Protein AF-A0A812W516-F1 (afdb_monomer_lite)

pLDDT: mean 78.21, std 16.39, range [32.22, 96.62]

Secondary structure (DSSP, 8-state):
---------EEPP-EEEE--SS-B-S-EEEEEEPPTT-EE-SB-GGG-B--HHHHH-TTPPPPTTEEPPPTTEEEEEEEEETTEEEEEEEE-TT--B-TT-EEEEB-EEEE--SS--SS-EEEEEETTEEPPPEEPP-

Sequence (138 aa):
MPVRAARLPCKADHFKIKADGQDAFLDGYMTVRAPYGFTFEEECLQFVEVSESATFGPKVRFPEEFAVWPSDVAISTCRGVDRMASLWLQFATGARLIANQLYIFRIGIKSNPMVTPEVNRWVVQLGSEASEPIEGMT

Radius of gyration: 15.2 Å; chains: 1; bounding box: 34×31×52 Å

Structure (mmCIF, N/CA/C/O backbone):
data_AF-A0A812W516-F1
#
_entry.id   AF-A0A812W516-F1
#
loop_
_atom_site.group_PDB
_atom_site.id
_atom_site.type_symbol
_atom_site.label_atom_id
_atom_site.label_alt_id
_atom_site.label_comp_id
_atom_site.label_asym_id
_atom_site.label_entity_id
_atom_site.label_seq_id
_atom_site.pdbx_PDB_ins_code
_atom_site.Cartn_x
_atom_site.Cartn_y
_atom_site.Cartn_z
_atom_site.occupancy
_atom_site.B_iso_or_equiv
_atom_site.auth_seq_id
_atom_site.auth_comp_id
_atom_site.auth_asym_id
_atom_site.auth_atom_id
_atom_site.pdbx_PDB_model_num
ATOM 1 N N . MET A 1 1 ? -3.595 11.645 -34.697 1.00 35.81 1 MET A N 1
ATOM 2 C CA . MET A 1 1 ? -3.231 11.684 -33.264 1.00 35.81 1 MET A CA 1
ATOM 3 C C . MET A 1 1 ? -3.316 10.257 -32.740 1.00 35.81 1 MET A C 1
ATOM 5 O O . MET A 1 1 ? -4.425 9.738 -32.715 1.00 35.81 1 MET A O 1
ATOM 9 N N . PRO A 1 2 ? -2.208 9.556 -32.447 1.00 36.12 2 PRO A N 1
ATOM 10 C CA . PRO A 1 2 ? -2.306 8.198 -31.934 1.00 36.12 2 PRO A CA 1
ATOM 11 C C . PRO A 1 2 ? -2.665 8.246 -30.446 1.00 36.12 2 PRO A C 1
ATOM 13 O O . PRO A 1 2 ? -1.983 8.887 -29.646 1.00 36.12 2 PRO A O 1
ATOM 16 N N . VAL A 1 3 ? -3.763 7.580 -30.099 1.00 37.47 3 VAL A N 1
ATOM 17 C CA . VAL A 1 3 ? -4.176 7.300 -28.723 1.00 37.47 3 VAL A CA 1
ATOM 18 C C . VAL A 1 3 ? -3.053 6.492 -28.075 1.00 37.47 3 VAL A C 1
ATOM 20 O O . VAL A 1 3 ? -2.744 5.388 -28.523 1.00 37.47 3 VAL A O 1
ATOM 23 N N . ARG A 1 4 ? -2.389 7.057 -27.059 1.00 32.22 4 ARG A N 1
ATOM 24 C CA . ARG A 1 4 ? -1.438 6.306 -26.233 1.00 32.22 4 ARG A CA 1
ATOM 25 C C . ARG A 1 4 ? -2.221 5.177 -25.573 1.00 32.22 4 ARG A C 1
ATOM 27 O O . ARG A 1 4 ? -3.065 5.438 -24.723 1.00 32.22 4 ARG A O 1
ATOM 34 N N . ALA A 1 5 ? -1.950 3.939 -25.979 1.00 32.84 5 ALA A N 1
ATOM 35 C CA . ALA A 1 5 ? -2.379 2.774 -25.228 1.00 32.84 5 ALA A CA 1
ATOM 36 C C . ALA A 1 5 ? -1.839 2.936 -23.802 1.00 32.84 5 ALA A C 1
ATOM 38 O O . ALA A 1 5 ? -0.622 2.979 -23.602 1.00 32.84 5 ALA A O 1
ATOM 39 N N . ALA A 1 6 ? -2.739 3.101 -22.832 1.00 36.00 6 ALA A N 1
ATOM 40 C CA . ALA A 1 6 ? -2.392 2.986 -21.430 1.00 36.00 6 ALA A CA 1
ATOM 41 C C . ALA A 1 6 ? -1.765 1.600 -21.267 1.00 36.00 6 ALA A C 1
ATOM 43 O O . ALA A 1 6 ? -2.438 0.585 -21.454 1.00 36.00 6 ALA A O 1
ATOM 44 N N . ARG A 1 7 ? -0.451 1.546 -21.024 1.00 38.75 7 ARG A N 1
ATOM 45 C CA . ARG A 1 7 ? 0.185 0.303 -20.599 1.00 38.75 7 ARG A CA 1
ATOM 46 C C . ARG A 1 7 ? -0.528 -0.072 -19.310 1.00 38.75 7 ARG A C 1
ATOM 48 O O . ARG A 1 7 ? -0.412 0.653 -18.327 1.00 38.75 7 ARG A O 1
ATOM 55 N N . LEU A 1 8 ? -1.324 -1.138 -19.351 1.00 40.03 8 LEU A N 1
ATOM 56 C CA . LEU A 1 8 ? -1.833 -1.752 -18.134 1.00 40.03 8 LEU A CA 1
ATOM 57 C C . LEU A 1 8 ? -0.604 -2.010 -17.252 1.00 40.03 8 LEU A C 1
ATOM 59 O O . LEU A 1 8 ? 0.357 -2.601 -17.758 1.00 40.03 8 LEU A O 1
ATOM 63 N N . PRO A 1 9 ? -0.579 -1.523 -16.000 1.00 46.69 9 PRO A N 1
ATOM 64 C CA . PRO A 1 9 ? 0.533 -1.806 -15.108 1.00 46.69 9 PRO A CA 1
ATOM 65 C C . PRO A 1 9 ? 0.706 -3.321 -15.038 1.00 46.69 9 PRO A C 1
ATOM 67 O O . PRO A 1 9 ? -0.280 -4.070 -15.032 1.00 46.69 9 PRO A O 1
ATOM 70 N N . CYS A 1 10 ? 1.958 -3.774 -15.017 1.00 45.56 10 CYS A N 1
ATOM 71 C CA . CYS A 1 10 ? 2.243 -5.164 -14.700 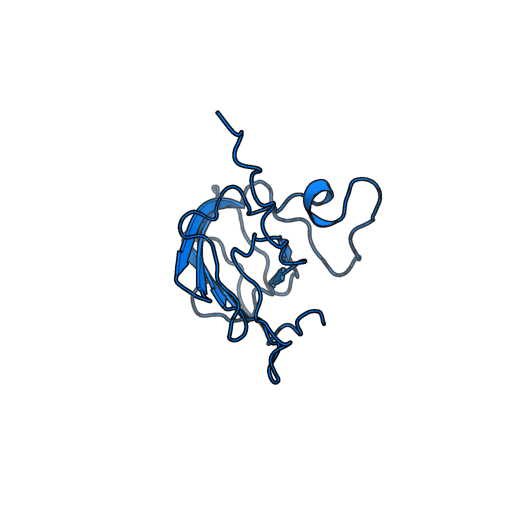1.00 45.56 10 CYS A 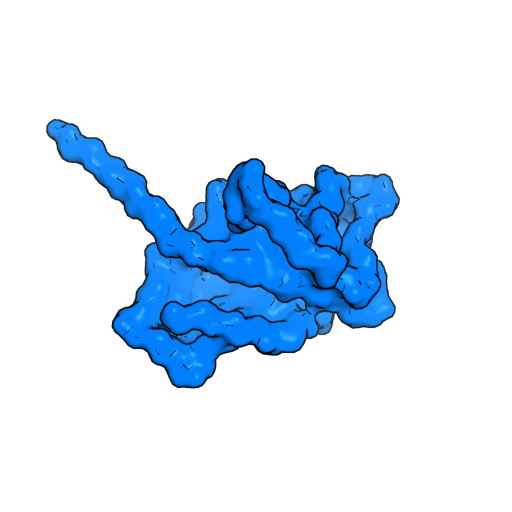CA 1
ATOM 72 C C . CYS A 1 10 ? 1.627 -5.397 -13.317 1.00 45.56 10 CYS A C 1
ATOM 74 O O . CYS A 1 10 ? 1.982 -4.714 -12.356 1.00 45.56 10 CYS A O 1
ATOM 76 N N . LYS A 1 11 ? 0.591 -6.233 -13.226 1.00 48.19 11 LYS A N 1
ATOM 77 C CA . LYS A 1 11 ? -0.117 -6.419 -11.959 1.00 48.19 11 LYS A CA 1
ATOM 78 C C . LYS A 1 11 ? 0.852 -7.110 -11.010 1.00 48.19 11 LYS A C 1
ATOM 80 O O . LYS A 1 11 ? 1.293 -8.211 -11.320 1.00 48.19 11 LYS A O 1
ATOM 85 N N . ALA A 1 12 ? 1.196 -6.479 -9.889 1.00 50.91 12 ALA A N 1
ATOM 86 C CA . ALA A 1 12 ? 1.697 -7.282 -8.793 1.00 50.91 12 ALA A CA 1
ATOM 87 C C . ALA A 1 12 ? 0.529 -8.114 -8.282 1.00 50.91 12 ALA A C 1
ATOM 89 O O . ALA A 1 12 ? -0.583 -7.609 -8.079 1.00 50.91 12 ALA A O 1
ATOM 90 N N . ASP A 1 13 ? 0.796 -9.390 -8.087 1.00 58.19 13 ASP A N 1
ATOM 91 C CA . ASP A 1 13 ? -0.155 -10.283 -7.476 1.00 58.19 13 ASP A CA 1
ATOM 92 C C . ASP A 1 13 ? -0.042 -10.210 -5.954 1.00 58.19 13 ASP A C 1
ATOM 94 O O . ASP A 1 13 ? 1.046 -10.215 -5.392 1.00 58.19 13 ASP A O 1
ATOM 98 N N . HIS A 1 14 ? -1.213 -10.090 -5.328 1.00 60.75 14 HIS A N 1
ATOM 99 C CA . HIS A 1 14 ? -1.547 -10.457 -3.954 1.00 60.75 14 HIS A CA 1
ATOM 100 C C . HIS A 1 14 ? -0.406 -10.407 -2.922 1.00 60.75 14 HIS A C 1
ATOM 102 O O . HIS A 1 14 ? 0.294 -11.394 -2.695 1.00 60.75 14 HIS A O 1
ATOM 108 N N . PHE A 1 15 ? -0.287 -9.292 -2.208 1.00 62.66 15 PHE A N 1
ATOM 109 C CA . PHE A 1 15 ? 0.610 -9.167 -1.061 1.00 62.66 15 PHE A CA 1
ATOM 110 C C . PHE A 1 15 ? -0.054 -9.638 0.217 1.00 62.66 15 PHE A C 1
ATOM 112 O O . PHE A 1 15 ? -1.191 -9.267 0.481 1.00 62.66 15 PHE A O 1
ATOM 119 N N . LYS A 1 16 ? 0.684 -10.402 1.026 1.00 63.00 16 LYS A N 1
ATOM 120 C CA . LYS A 1 16 ? 0.250 -10.864 2.346 1.00 63.00 16 LYS A CA 1
ATOM 121 C C . LYS A 1 16 ? 0.843 -9.963 3.419 1.00 63.00 16 LYS A C 1
ATOM 123 O O . LYS A 1 16 ? 2.056 -9.784 3.460 1.00 63.00 16 LYS A O 1
ATOM 128 N N . ILE A 1 17 ? 0.015 -9.441 4.310 1.00 68.50 17 ILE A N 1
ATOM 129 C CA . ILE A 1 17 ? 0.483 -8.715 5.494 1.00 68.50 17 ILE A CA 1
ATOM 130 C C . ILE A 1 17 ? 0.095 -9.512 6.720 1.00 68.50 17 ILE A C 1
ATOM 132 O O . ILE A 1 17 ? -1.079 -9.834 6.867 1.00 68.50 17 ILE A O 1
ATOM 136 N N . LYS A 1 18 ? 1.057 -9.772 7.604 1.00 63.31 18 LYS A N 1
ATOM 137 C CA . LYS A 1 18 ? 0.797 -10.218 8.970 1.00 63.31 18 LYS A CA 1
ATOM 138 C C . LYS A 1 18 ? 1.155 -9.062 9.903 1.00 63.31 18 LYS A C 1
ATOM 140 O O . LYS A 1 18 ? 2.322 -8.690 9.953 1.00 63.31 18 LYS A O 1
ATOM 145 N N . ALA A 1 19 ? 0.175 -8.485 10.594 1.00 61.53 19 ALA A N 1
ATOM 146 C CA . ALA A 1 19 ? 0.463 -7.658 11.770 1.00 61.53 19 ALA A CA 1
ATOM 147 C C . ALA A 1 19 ? 0.945 -8.615 12.871 1.00 61.53 19 ALA A C 1
ATOM 149 O O . ALA A 1 19 ? 0.266 -9.607 13.116 1.00 61.53 19 ALA A O 1
ATOM 150 N N . ASP A 1 20 ? 2.114 -8.428 13.473 1.00 57.94 20 ASP A N 1
ATOM 151 C CA . ASP A 1 20 ? 2.724 -9.425 14.361 1.00 57.94 20 ASP A CA 1
ATOM 152 C C . ASP A 1 20 ? 3.005 -8.824 15.735 1.00 57.94 20 ASP A C 1
ATOM 154 O O . ASP A 1 20 ? 3.941 -8.064 15.919 1.00 57.94 20 ASP A O 1
ATOM 158 N N . GLY A 1 21 ? 2.216 -9.215 16.734 1.00 65.12 21 GLY A N 1
ATOM 159 C CA . GLY A 1 21 ? 2.445 -8.823 18.125 1.00 65.12 21 GLY A CA 1
ATOM 160 C C . GLY A 1 21 ? 1.432 -7.825 18.680 1.00 65.12 21 GLY A C 1
ATOM 161 O O . GLY A 1 21 ? 1.056 -7.988 19.842 1.00 65.12 21 GLY A O 1
ATOM 162 N N . GLN A 1 22 ? 0.928 -6.864 17.891 1.00 76.38 22 GLN A N 1
ATOM 163 C CA . GLN A 1 22 ? -0.129 -5.925 18.315 1.00 76.38 22 GLN A CA 1
ATOM 164 C C . GLN A 1 22 ? -1.058 -5.491 17.170 1.00 76.38 22 GLN A C 1
ATOM 166 O O . GLN A 1 22 ? -0.676 -5.490 16.003 1.00 76.38 22 GLN A O 1
ATOM 171 N N . ASP A 1 23 ? -2.305 -5.141 17.509 1.00 84.44 23 ASP A N 1
ATOM 172 C CA . ASP A 1 23 ? -3.249 -4.562 16.547 1.00 84.44 23 ASP A CA 1
ATOM 173 C C . ASP A 1 23 ? -2.712 -3.202 16.070 1.00 84.44 23 ASP A C 1
ATOM 175 O O . ASP A 1 23 ? -2.307 -2.371 16.887 1.00 84.44 23 ASP A O 1
ATOM 179 N N . ALA A 1 24 ? -2.769 -2.934 14.765 1.00 85.56 24 ALA A N 1
ATOM 180 C CA . ALA A 1 24 ? -2.484 -1.603 14.233 1.00 85.56 24 ALA A CA 1
ATOM 181 C C . ALA A 1 24 ? -3.783 -0.795 14.144 1.00 85.56 24 ALA A C 1
ATOM 183 O O . ALA A 1 24 ? -4.744 -1.243 13.525 1.00 85.56 24 ALA A O 1
ATOM 184 N N . PHE A 1 25 ? -3.820 0.385 14.760 1.00 88.62 25 PHE A N 1
ATOM 185 C CA . PHE A 1 25 ? -5.015 1.245 14.842 1.00 88.62 25 PHE A CA 1
ATOM 186 C C . PHE A 1 25 ? -4.687 2.743 14.727 1.00 88.62 25 PHE A C 1
ATOM 188 O O . PHE A 1 25 ? -5.529 3.596 15.005 1.00 88.62 25 PHE A O 1
ATOM 195 N N . LEU A 1 26 ? -3.444 3.071 14.367 1.00 88.44 26 LEU A N 1
ATOM 196 C CA . LEU A 1 26 ? -2.970 4.439 14.194 1.00 88.44 26 LEU A CA 1
ATOM 197 C C . LEU A 1 26 ? -2.599 4.675 12.738 1.00 88.44 26 LEU A C 1
ATOM 199 O O . LEU A 1 26 ? -1.951 3.833 12.114 1.00 88.44 26 LEU A O 1
ATOM 203 N N . ASP A 1 27 ? -2.966 5.852 12.241 1.00 93.12 27 ASP A N 1
ATOM 204 C CA . ASP A 1 27 ? -2.554 6.327 10.928 1.00 93.12 27 ASP A CA 1
ATOM 205 C C . ASP A 1 27 ? -1.033 6.266 10.772 1.00 93.12 27 ASP A C 1
ATOM 207 O O . ASP A 1 27 ? -0.272 6.611 11.684 1.00 93.12 27 ASP A O 1
ATOM 211 N N . GLY A 1 28 ? -0.578 5.851 9.594 1.00 92.12 28 GLY A N 1
ATOM 212 C CA . GLY A 1 28 ? 0.848 5.707 9.355 1.00 92.12 28 GLY A CA 1
ATOM 213 C C . GLY A 1 28 ? 1.201 5.125 8.000 1.00 92.12 28 GLY A C 1
ATOM 214 O O . GLY A 1 28 ? 0.342 4.752 7.198 1.00 92.12 28 GLY A O 1
ATOM 215 N N . TYR A 1 29 ? 2.507 5.048 7.751 1.00 92.19 29 TYR A N 1
ATOM 216 C CA . TYR A 1 29 ? 3.030 4.471 6.524 1.00 92.19 29 TYR A CA 1
ATOM 217 C C . TYR A 1 29 ? 3.152 2.951 6.615 1.00 92.19 29 TYR A C 1
ATOM 219 O O . TYR A 1 29 ? 3.785 2.399 7.517 1.00 92.19 29 TYR A O 1
ATOM 227 N N . MET A 1 30 ? 2.620 2.305 5.588 1.00 91.50 30 MET A N 1
ATOM 228 C CA . MET A 1 30 ? 2.937 0.948 5.187 1.00 91.50 30 MET A CA 1
ATOM 229 C C . MET A 1 30 ? 3.905 1.006 4.006 1.00 91.50 30 MET A C 1
ATOM 231 O O . MET A 1 30 ? 3.677 1.748 3.056 1.00 91.50 30 MET A O 1
ATOM 235 N N . THR A 1 31 ? 4.989 0.239 4.036 1.00 92.56 31 THR A N 1
ATOM 236 C CA . THR A 1 31 ? 5.980 0.215 2.956 1.00 92.56 31 THR A CA 1
ATOM 237 C C . THR A 1 31 ? 6.059 -1.165 2.331 1.00 92.56 31 THR A C 1
ATOM 239 O O . THR A 1 31 ? 6.229 -2.159 3.026 1.00 92.56 31 THR A O 1
ATOM 242 N N . VAL A 1 32 ? 5.979 -1.226 1.008 1.00 91.56 32 VAL A N 1
ATOM 243 C CA . VAL A 1 32 ? 6.191 -2.434 0.214 1.00 91.56 32 VAL A CA 1
ATOM 244 C C . VAL A 1 32 ? 7.552 -2.336 -0.443 1.00 91.56 32 VAL A C 1
ATOM 246 O O . VAL A 1 32 ? 7.859 -1.355 -1.118 1.00 91.56 32 VAL A O 1
ATOM 249 N N . ARG A 1 33 ? 8.374 -3.364 -0.267 1.00 92.12 33 ARG A N 1
ATOM 250 C CA . ARG A 1 33 ? 9.677 -3.490 -0.909 1.00 92.12 33 ARG A CA 1
ATOM 251 C C . ARG A 1 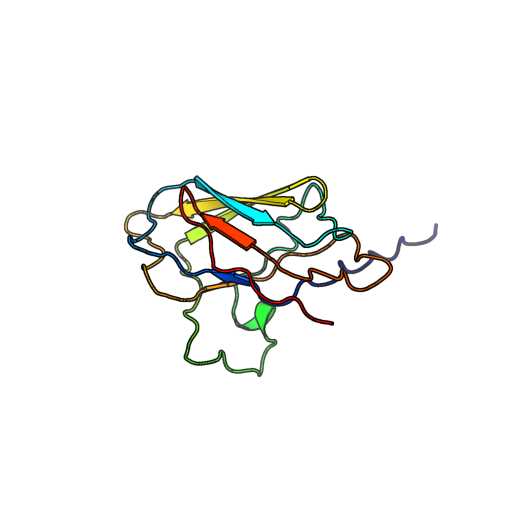33 ? 9.660 -4.665 -1.872 1.00 92.12 33 ARG A C 1
ATOM 253 O O . ARG A 1 33 ? 9.478 -5.810 -1.463 1.00 92.12 33 ARG A O 1
ATOM 260 N N . ALA A 1 34 ? 9.905 -4.358 -3.137 1.00 89.56 34 ALA A N 1
ATOM 261 C CA . ALA A 1 34 ? 10.021 -5.325 -4.208 1.00 89.56 34 ALA A CA 1
ATOM 262 C C . ALA A 1 34 ? 11.449 -5.893 -4.331 1.00 89.56 34 ALA A C 1
ATOM 264 O O . ALA A 1 34 ? 12.419 -5.269 -3.870 1.00 89.56 34 ALA A O 1
ATOM 265 N N . PRO A 1 35 ? 11.607 -7.048 -4.999 1.00 89.62 35 PRO A N 1
ATOM 266 C CA . PRO A 1 35 ? 12.898 -7.546 -5.449 1.00 89.62 35 PRO A CA 1
ATOM 267 C C . PRO A 1 35 ? 13.614 -6.559 -6.381 1.00 89.62 35 PRO A C 1
ATOM 269 O O . PRO A 1 35 ? 13.044 -5.589 -6.885 1.00 89.62 35 PRO A O 1
ATOM 272 N N . TYR A 1 36 ? 14.898 -6.806 -6.636 1.00 88.81 36 TYR A N 1
ATOM 273 C CA . TYR A 1 36 ? 15.666 -5.970 -7.559 1.00 88.81 36 TYR A CA 1
ATOM 274 C C . TYR A 1 36 ? 15.100 -6.009 -8.988 1.00 88.81 36 TYR A C 1
ATOM 276 O O . TYR A 1 36 ? 14.715 -7.059 -9.489 1.00 88.81 36 TYR A O 1
ATOM 284 N N . GLY A 1 37 ? 15.081 -4.842 -9.639 1.00 86.69 37 GLY A N 1
ATOM 285 C CA . GLY A 1 37 ? 14.629 -4.655 -11.022 1.00 86.69 37 GLY A CA 1
ATOM 286 C C . GLY A 1 37 ? 13.116 -4.473 -11.197 1.00 86.69 37 GLY A C 1
ATOM 287 O O . GLY A 1 37 ? 12.682 -4.095 -12.284 1.00 86.69 37 GLY A O 1
ATOM 288 N N . PHE A 1 38 ? 12.327 -4.643 -10.135 1.00 89.56 38 PHE A N 1
ATOM 289 C CA . PHE A 1 38 ? 10.957 -4.138 -10.091 1.00 89.56 38 PHE A CA 1
ATOM 290 C C . PHE A 1 38 ? 10.951 -2.634 -9.818 1.00 89.56 38 PHE A C 1
ATOM 292 O O . PHE A 1 38 ? 11.747 -2.147 -9.010 1.00 89.56 38 PHE A O 1
ATOM 299 N N . THR A 1 39 ? 10.032 -1.905 -10.453 1.00 91.00 39 THR A N 1
ATOM 300 C CA . THR A 1 39 ? 9.786 -0.494 -10.131 1.00 91.00 39 THR A CA 1
ATOM 301 C C . THR A 1 39 ? 8.304 -0.191 -9.964 1.00 91.00 39 THR A C 1
ATOM 303 O O . THR A 1 39 ? 7.464 -0.751 -10.670 1.00 91.00 39 THR A O 1
ATOM 306 N N . PHE A 1 40 ? 7.977 0.704 -9.037 1.00 91.94 40 PHE A N 1
ATOM 307 C CA . PHE A 1 40 ? 6.625 1.214 -8.822 1.00 91.94 40 PHE A CA 1
ATOM 308 C C . PHE A 1 40 ? 6.392 2.528 -9.573 1.00 91.94 40 PHE A C 1
ATOM 310 O O . PHE A 1 40 ? 7.330 3.255 -9.904 1.00 91.94 40 PHE A O 1
ATOM 317 N N . GLU A 1 41 ? 5.123 2.840 -9.845 1.00 91.88 41 GLU A N 1
ATOM 318 C CA . GLU A 1 41 ? 4.751 4.179 -10.310 1.00 91.88 41 GLU A CA 1
ATOM 319 C C . GLU A 1 41 ? 4.874 5.195 -9.175 1.00 91.88 41 GLU A C 1
ATOM 321 O O . GLU A 1 41 ? 4.541 4.885 -8.031 1.00 91.88 41 GLU A O 1
ATOM 326 N N . GLU A 1 42 ? 5.313 6.418 -9.493 1.00 93.00 42 GLU A N 1
ATOM 327 C CA . GLU A 1 42 ? 5.424 7.483 -8.488 1.00 93.00 42 GLU A CA 1
ATOM 328 C C . GLU A 1 42 ? 4.060 7.788 -7.862 1.00 93.00 42 GLU A C 1
ATOM 330 O O . GLU A 1 42 ? 3.969 7.913 -6.647 1.00 93.00 42 GLU A O 1
ATOM 335 N N . GLU A 1 43 ? 2.997 7.801 -8.667 1.00 93.44 43 GLU A N 1
ATOM 336 C CA . GLU A 1 43 ? 1.610 7.862 -8.206 1.00 93.44 43 GLU A CA 1
ATOM 337 C C . GLU A 1 43 ? 0.937 6.500 -8.409 1.00 93.44 43 GLU A C 1
ATOM 339 O O . GLU A 1 43 ? 0.420 6.178 -9.484 1.00 93.44 43 GLU A O 1
ATOM 344 N N . CYS A 1 44 ? 0.961 5.674 -7.362 1.00 91.81 44 CYS A N 1
ATOM 345 C CA . CYS A 1 44 ? 0.510 4.284 -7.436 1.00 91.81 44 CYS A CA 1
ATOM 346 C C . CYS A 1 44 ? -0.887 4.031 -6.859 1.00 91.81 44 CYS A C 1
ATOM 348 O O . CYS A 1 44 ? -1.370 2.906 -6.947 1.00 91.81 44 CYS A O 1
ATOM 350 N N . LEU A 1 45 ? -1.560 5.051 -6.306 1.00 93.06 45 LEU A N 1
ATOM 351 C CA . LEU A 1 45 ? -2.790 4.868 -5.518 1.00 93.06 45 LEU A CA 1
ATOM 352 C C . LEU A 1 45 ? -3.919 4.239 -6.337 1.00 93.06 45 LEU A C 1
ATOM 354 O O . LEU A 1 45 ? -4.577 3.314 -5.882 1.00 93.06 45 LEU A O 1
ATOM 358 N N . GLN A 1 46 ? -4.079 4.689 -7.580 1.00 89.81 46 GLN A N 1
ATOM 359 C CA . GLN A 1 46 ? -5.060 4.165 -8.538 1.00 89.81 46 GLN A CA 1
ATOM 360 C C . GLN A 1 46 ? -4.834 2.697 -8.938 1.00 89.81 46 GLN A C 1
ATOM 362 O O . GLN A 1 46 ? -5.665 2.108 -9.621 1.00 89.81 46 GLN A O 1
ATOM 367 N N . PHE A 1 47 ? -3.688 2.122 -8.568 1.00 87.88 47 PHE A N 1
ATOM 368 C CA . PHE A 1 47 ? -3.342 0.730 -8.832 1.00 87.88 47 PHE A CA 1
ATOM 369 C C . PHE A 1 47 ? -3.324 -0.115 -7.558 1.00 87.88 47 PHE A C 1
ATOM 371 O O . PHE A 1 47 ? -2.874 -1.260 -7.609 1.00 87.88 47 PHE A O 1
ATOM 378 N N . VAL A 1 48 ? -3.762 0.448 -6.429 1.00 87.94 48 VAL A N 1
ATOM 379 C CA . VAL A 1 48 ? -3.928 -0.275 -5.173 1.00 87.94 48 VAL A CA 1
ATOM 380 C C . VAL A 1 48 ? -5.356 -0.794 -5.083 1.00 87.94 48 VAL A C 1
ATOM 382 O O . VAL A 1 48 ? -6.307 -0.027 -5.186 1.00 87.94 48 VAL A O 1
ATOM 385 N N . GLU A 1 49 ? -5.502 -2.097 -4.868 1.00 87.00 49 GLU A N 1
ATOM 386 C CA . GLU A 1 49 ? -6.801 -2.761 -4.751 1.00 87.00 49 GLU A CA 1
ATOM 387 C C . GLU A 1 49 ? -6.831 -3.613 -3.486 1.00 87.00 49 GLU A C 1
ATOM 389 O O . GLU A 1 49 ? -5.983 -4.484 -3.295 1.00 87.00 49 GLU A O 1
ATOM 394 N N . VAL A 1 50 ? -7.821 -3.370 -2.632 1.00 82.75 50 VAL A N 1
ATOM 395 C CA . VAL A 1 50 ? -8.049 -4.119 -1.380 1.00 82.75 50 VAL A CA 1
ATOM 396 C C . VAL A 1 50 ? -9.352 -4.926 -1.409 1.00 82.75 50 VAL A C 1
ATOM 398 O O . VAL A 1 50 ? -9.618 -5.728 -0.520 1.00 82.75 50 VAL A O 1
ATOM 401 N N . SER A 1 51 ? -10.183 -4.730 -2.440 1.00 73.31 51 SER A N 1
ATOM 402 C CA . SER A 1 51 ? -11.447 -5.454 -2.606 1.00 73.31 51 SER A CA 1
ATOM 403 C C . SER A 1 51 ? -11.196 -6.911 -2.987 1.00 73.31 51 SER A C 1
ATOM 405 O O . SER A 1 51 ? -10.438 -7.181 -3.920 1.00 73.31 51 SER A O 1
ATOM 407 N N . GLU A 1 52 ? -11.907 -7.853 -2.359 1.00 65.56 52 GLU A N 1
ATOM 408 C CA . GLU A 1 52 ? -11.856 -9.282 -2.711 1.00 65.56 52 GLU A CA 1
ATOM 409 C C . GLU A 1 52 ? -12.051 -9.520 -4.216 1.00 65.56 52 GLU A C 1
ATOM 411 O O . GLU A 1 52 ? -11.269 -10.221 -4.860 1.00 65.56 52 GLU A O 1
ATOM 416 N N . SER A 1 53 ? -13.070 -8.878 -4.794 1.00 60.47 53 SER A N 1
ATOM 417 C CA . SER A 1 53 ? -13.455 -9.058 -6.197 1.00 60.47 53 SER A CA 1
ATOM 418 C C . SER A 1 53 ? -12.424 -8.502 -7.183 1.00 60.47 53 SER A C 1
ATOM 420 O O . SER A 1 53 ? -12.207 -9.092 -8.243 1.00 60.47 53 SER A O 1
ATOM 422 N N . ALA A 1 54 ? -11.754 -7.404 -6.828 1.00 61.06 54 ALA A N 1
ATOM 423 C CA . ALA A 1 54 ? -10.695 -6.800 -7.636 1.00 61.06 54 ALA A CA 1
ATOM 424 C C . ALA A 1 54 ? -9.360 -7.546 -7.481 1.00 61.06 54 ALA A C 1
ATOM 426 O O . ALA A 1 54 ? -8.531 -7.592 -8.401 1.00 61.06 54 ALA A O 1
ATOM 427 N N . THR A 1 55 ? -9.177 -8.185 -6.326 1.00 58.06 55 THR A N 1
ATOM 428 C CA . THR A 1 55 ? -7.964 -8.917 -5.990 1.00 58.06 55 THR A CA 1
ATOM 429 C C . THR A 1 55 ? -7.979 -10.294 -6.660 1.00 58.06 55 THR A C 1
ATOM 431 O O . THR A 1 55 ? -7.118 -10.564 -7.487 1.00 58.06 55 THR A O 1
ATOM 434 N N . PHE A 1 56 ? -9.028 -11.103 -6.510 1.00 60.72 56 PHE A N 1
ATOM 435 C CA . PHE A 1 56 ? -9.054 -12.464 -7.074 1.00 60.72 56 PHE A CA 1
ATOM 436 C C . PHE A 1 56 ? -9.941 -12.656 -8.320 1.00 60.72 56 PHE A C 1
ATOM 438 O O . PHE A 1 56 ? -9.859 -13.687 -8.990 1.00 60.72 56 PHE A O 1
ATOM 445 N N . GLY A 1 57 ? -10.758 -11.664 -8.684 1.00 60.00 57 GLY A N 1
ATOM 446 C CA . GLY A 1 57 ? -11.753 -11.773 -9.754 1.00 60.00 57 GLY A CA 1
ATOM 447 C C . GLY A 1 57 ? -13.112 -12.296 -9.254 1.00 60.00 57 GLY A C 1
ATOM 448 O O . GLY A 1 57 ? -13.195 -12.945 -8.214 1.00 60.00 57 GLY A O 1
ATOM 449 N N . PRO A 1 58 ? -14.211 -12.062 -9.998 1.00 55.81 58 PRO A N 1
ATOM 450 C CA . PRO A 1 58 ? -15.592 -12.158 -9.496 1.00 55.81 58 PRO A CA 1
ATOM 451 C C . PRO A 1 58 ? -16.111 -13.574 -9.160 1.00 55.81 58 PRO A C 1
ATOM 453 O O . PRO A 1 58 ? -17.308 -13.747 -8.944 1.00 55.81 58 PRO A O 1
ATOM 456 N N . LYS A 1 59 ? -15.261 -14.608 -9.153 1.00 57.75 59 LYS A N 1
ATOM 457 C CA . LYS A 1 59 ? -15.664 -16.014 -8.935 1.00 57.75 59 LYS A CA 1
ATOM 458 C C . LYS A 1 59 ? -14.664 -16.849 -8.135 1.00 57.75 59 LYS A C 1
ATOM 460 O O . LYS A 1 59 ? -14.872 -18.050 -7.979 1.00 57.75 59 LYS A O 1
ATOM 465 N N . VAL A 1 60 ? -13.583 -16.246 -7.656 1.00 59.78 60 VAL A N 1
ATOM 466 C CA . VAL A 1 60 ? -12.561 -16.953 -6.886 1.00 59.78 60 VAL A CA 1
ATOM 467 C C . VAL A 1 60 ? -12.816 -16.656 -5.417 1.00 59.78 60 VAL A C 1
ATOM 469 O O . VAL A 1 60 ? -12.814 -15.497 -5.010 1.00 59.78 60 VAL A O 1
ATOM 472 N N . ARG A 1 61 ? -13.094 -17.704 -4.634 1.00 58.84 61 ARG A N 1
ATOM 473 C CA . ARG A 1 61 ? -13.177 -17.559 -3.181 1.00 58.84 61 ARG A CA 1
ATOM 474 C C . ARG A 1 61 ? -11.791 -17.263 -2.632 1.00 58.84 61 ARG A C 1
ATOM 476 O O . ARG A 1 61 ? -10.814 -17.901 -3.020 1.00 58.84 61 ARG A O 1
ATOM 483 N N . PHE A 1 62 ? -11.765 -16.320 -1.708 1.00 65.12 62 PHE A N 1
ATOM 484 C CA . PHE A 1 62 ? -10.642 -16.064 -0.833 1.00 65.12 62 PHE A CA 1
ATOM 485 C C . PHE A 1 62 ? -10.245 -17.362 -0.110 1.00 65.12 62 PHE A C 1
ATOM 487 O O . PHE A 1 62 ? -11.134 -18.051 0.403 1.00 65.12 62 PHE A O 1
ATOM 494 N N . PRO A 1 63 ? -8.957 -17.734 -0.081 1.00 69.38 63 PRO A N 1
ATOM 495 C CA . PRO A 1 63 ? -8.497 -18.789 0.812 1.00 69.38 63 PRO A CA 1
ATOM 496 C C . PRO A 1 63 ? -8.821 -18.418 2.271 1.00 69.38 63 PRO A C 1
ATOM 498 O O . PRO A 1 63 ? -8.687 -17.251 2.647 1.00 69.38 63 PRO A O 1
ATOM 501 N N . GLU A 1 64 ? -9.290 -19.381 3.074 1.00 72.12 64 GLU A N 1
ATOM 502 C CA . GLU A 1 64 ? -9.792 -19.134 4.441 1.00 72.12 64 GLU A CA 1
ATOM 503 C C . GLU A 1 64 ? -8.725 -18.552 5.381 1.00 72.12 64 GLU A C 1
ATOM 505 O O . GLU A 1 64 ? -9.056 -17.953 6.402 1.00 72.12 64 GLU A O 1
ATOM 510 N N . GLU A 1 65 ? -7.444 -18.695 5.039 1.00 75.81 65 GLU A N 1
ATOM 511 C CA . GLU A 1 65 ? -6.339 -18.139 5.809 1.00 75.81 65 GLU A CA 1
ATOM 512 C C . GLU A 1 65 ? -6.235 -16.605 5.748 1.00 75.81 65 GLU A C 1
ATOM 514 O O . GLU A 1 65 ? -5.549 -16.018 6.586 1.00 75.81 65 GLU A O 1
ATOM 519 N N . PHE A 1 66 ? -6.893 -15.942 4.789 1.00 77.25 66 PHE A N 1
ATOM 520 C CA . PHE A 1 66 ? -6.851 -14.487 4.648 1.00 77.25 66 PHE A CA 1
ATOM 521 C C . PHE A 1 66 ? -8.122 -13.825 5.190 1.00 77.25 66 PHE A C 1
ATOM 523 O O . PHE A 1 66 ? -9.240 -14.240 4.896 1.00 77.25 66 PHE A O 1
ATOM 530 N N . ALA A 1 67 ? -7.959 -12.729 5.927 1.00 82.25 67 ALA A N 1
ATOM 531 C CA . ALA A 1 67 ? -9.052 -11.825 6.247 1.00 82.25 67 ALA A CA 1
ATOM 532 C C . ALA A 1 67 ? -9.308 -10.824 5.127 1.00 82.25 67 ALA A C 1
ATOM 534 O O . ALA A 1 67 ? -8.394 -10.331 4.457 1.00 82.25 67 ALA A O 1
ATOM 535 N N . VAL A 1 68 ? -10.579 -10.454 5.021 1.00 82.12 68 VAL A N 1
ATOM 536 C CA . VAL A 1 68 ? -11.027 -9.303 4.246 1.00 82.12 68 VAL A CA 1
ATOM 537 C C . VAL A 1 68 ? -10.349 -8.044 4.780 1.00 82.12 68 VAL A C 1
ATOM 539 O O . VAL A 1 68 ? -10.279 -7.835 5.994 1.00 82.12 68 VAL A O 1
ATOM 542 N N . TRP A 1 69 ? -9.861 -7.196 3.874 1.00 86.62 69 TRP A N 1
ATOM 543 C CA . TRP A 1 69 ? -9.348 -5.885 4.251 1.00 86.62 69 TRP A CA 1
ATOM 544 C C . TRP A 1 69 ? -10.465 -5.060 4.918 1.00 86.62 69 TRP A C 1
ATOM 546 O O . TRP A 1 69 ? -11.533 -4.911 4.312 1.00 86.62 69 TRP A O 1
ATOM 556 N N . PRO A 1 70 ? -10.266 -4.521 6.136 1.00 88.88 70 PRO A N 1
ATOM 557 C CA . PRO A 1 70 ? -11.324 -3.801 6.835 1.00 88.88 70 PRO A CA 1
ATOM 558 C C . PRO A 1 70 ? -11.757 -2.547 6.067 1.00 88.88 70 PRO A C 1
ATOM 560 O O . PRO A 1 70 ? -10.929 -1.731 5.666 1.00 88.88 70 PRO A O 1
ATOM 563 N N . SER A 1 71 ? -13.065 -2.371 5.856 1.00 89.81 71 SER A N 1
ATOM 564 C CA . SER A 1 71 ? -13.608 -1.238 5.085 1.00 89.81 71 SER A CA 1
ATOM 565 C C . SER A 1 71 ? -13.403 0.126 5.754 1.00 89.81 71 SER A C 1
ATOM 567 O O . SER A 1 71 ? -13.570 1.162 5.118 1.00 89.81 71 SER A O 1
ATOM 569 N N . ASP A 1 72 ? -13.091 0.122 7.045 1.00 92.25 72 ASP A N 1
ATOM 570 C CA . ASP A 1 72 ? -12.816 1.272 7.902 1.00 92.25 72 ASP A CA 1
ATOM 571 C C . ASP A 1 72 ? -11.312 1.600 8.015 1.00 92.25 72 ASP A C 1
ATOM 573 O O . ASP A 1 72 ? -10.935 2.537 8.723 1.00 92.25 72 ASP A O 1
ATOM 577 N N . VAL A 1 73 ? -10.465 0.869 7.279 1.00 92.56 73 VAL A N 1
ATOM 578 C CA . VAL A 1 73 ? -9.040 1.159 7.087 1.00 92.56 73 VAL A CA 1
ATOM 579 C C . VAL A 1 73 ? -8.808 1.538 5.626 1.00 92.56 73 VAL A C 1
ATOM 581 O O . VAL A 1 73 ? -8.752 0.686 4.739 1.00 92.56 73 VAL A O 1
ATOM 584 N N . ALA A 1 74 ? -8.672 2.833 5.357 1.00 93.44 74 ALA A N 1
ATOM 585 C CA . ALA A 1 74 ? -8.487 3.351 4.007 1.00 93.44 74 ALA A CA 1
ATOM 586 C C . ALA A 1 74 ? -7.003 3.493 3.651 1.00 93.44 74 ALA A C 1
ATOM 588 O O . ALA A 1 74 ? -6.180 3.862 4.485 1.00 93.44 74 ALA A O 1
ATOM 589 N N . ILE A 1 75 ? -6.671 3.272 2.380 1.00 93.75 75 ILE A N 1
ATOM 590 C CA . ILE A 1 75 ? -5.377 3.651 1.810 1.00 93.75 75 ILE A CA 1
ATOM 591 C C . ILE A 1 75 ? -5.580 4.983 1.095 1.00 93.75 75 ILE A C 1
ATOM 593 O O . ILE A 1 75 ? -6.268 5.032 0.078 1.00 93.75 75 ILE A O 1
ATOM 597 N N . SER A 1 76 ? -5.023 6.069 1.629 1.00 94.44 76 SER A N 1
ATOM 598 C CA . SER A 1 76 ? -5.301 7.420 1.118 1.00 94.44 76 SER A CA 1
ATOM 599 C C . SER A 1 76 ? -4.201 7.994 0.238 1.00 94.44 76 SER A C 1
ATOM 601 O O . SER A 1 76 ? -4.445 8.918 -0.536 1.00 94.44 76 SER A O 1
ATOM 603 N N . THR A 1 77 ? -2.990 7.444 0.324 1.00 94.62 77 THR A N 1
ATOM 604 C CA . THR A 1 77 ? -1.870 7.816 -0.544 1.00 94.62 77 THR A CA 1
ATOM 605 C C . THR A 1 77 ? -1.055 6.584 -0.914 1.00 94.62 77 THR A C 1
ATOM 607 O O . THR A 1 77 ? -1.041 5.595 -0.182 1.00 94.62 77 THR A O 1
ATOM 610 N N . CYS A 1 78 ? -0.376 6.646 -2.057 1.00 95.12 78 CYS A N 1
ATOM 611 C CA . CYS A 1 78 ? 0.610 5.657 -2.473 1.00 95.12 78 CYS A CA 1
ATOM 612 C C . CYS A 1 78 ? 1.672 6.362 -3.309 1.00 95.12 78 CYS A C 1
ATOM 614 O O . CYS A 1 78 ? 1.340 6.954 -4.342 1.00 95.12 78 CYS A O 1
ATOM 616 N N . ARG A 1 79 ? 2.929 6.282 -2.868 1.00 96.62 79 ARG A N 1
ATOM 617 C CA . ARG A 1 79 ? 4.079 6.833 -3.578 1.00 96.62 79 ARG A CA 1
ATOM 618 C C . ARG A 1 79 ? 5.137 5.774 -3.845 1.00 96.62 79 ARG A C 1
ATOM 620 O O . ARG A 1 79 ? 5.687 5.210 -2.901 1.00 96.62 79 ARG A O 1
ATOM 627 N N . GLY A 1 80 ? 5.445 5.544 -5.117 1.00 95.31 80 GLY A N 1
ATOM 628 C CA . GLY A 1 80 ? 6.540 4.675 -5.541 1.00 95.31 80 GLY A CA 1
ATOM 629 C C . GLY A 1 80 ? 7.861 5.428 -5.702 1.00 95.31 80 GLY A C 1
ATOM 630 O O . GLY A 1 80 ? 7.898 6.524 -6.256 1.00 95.31 80 GLY A O 1
ATOM 631 N N . VAL A 1 81 ? 8.955 4.823 -5.246 1.00 95.12 81 VAL A N 1
ATOM 632 C CA . VAL A 1 81 ? 10.336 5.246 -5.506 1.00 95.12 81 VAL A CA 1
ATOM 633 C C . VAL A 1 81 ? 11.161 3.992 -5.771 1.00 95.12 81 VAL A C 1
ATOM 635 O O . VAL A 1 81 ? 11.382 3.174 -4.875 1.00 95.12 81 VAL A O 1
ATOM 638 N N . ASP A 1 82 ? 11.595 3.824 -7.020 1.00 92.88 82 ASP A N 1
ATOM 639 C CA . ASP A 1 82 ? 12.254 2.609 -7.501 1.00 92.88 82 ASP A CA 1
ATOM 640 C C . ASP A 1 82 ? 11.460 1.352 -7.099 1.00 92.88 82 ASP A C 1
ATOM 642 O O . ASP A 1 82 ? 10.285 1.208 -7.431 1.00 92.88 82 ASP A O 1
ATOM 646 N N . ARG A 1 83 ? 12.092 0.447 -6.348 1.00 92.06 83 ARG A N 1
ATOM 647 C CA . ARG A 1 83 ? 11.527 -0.818 -5.863 1.00 92.06 83 ARG A CA 1
ATOM 648 C C . ARG A 1 83 ? 10.739 -0.694 -4.556 1.00 92.06 83 ARG A C 1
ATOM 650 O O . ARG A 1 83 ? 10.487 -1.711 -3.913 1.00 92.06 83 ARG A O 1
ATOM 657 N N . MET A 1 84 ? 10.461 0.516 -4.083 1.00 95.12 84 MET A N 1
ATOM 658 C CA . MET A 1 84 ? 9.753 0.753 -2.825 1.00 95.12 84 MET A CA 1
ATOM 659 C C . MET A 1 84 ? 8.461 1.515 -3.095 1.00 95.12 84 MET A C 1
ATOM 661 O O . MET A 1 84 ? 8.449 2.433 -3.907 1.00 95.12 84 MET A O 1
ATOM 665 N N . ALA A 1 85 ? 7.382 1.150 -2.414 1.00 94.94 85 ALA A N 1
ATOM 666 C CA . ALA A 1 85 ? 6.136 1.903 -2.415 1.00 94.94 85 ALA A CA 1
ATOM 667 C C . ALA A 1 85 ? 5.709 2.189 -0.980 1.00 94.94 85 ALA A C 1
ATOM 669 O O . ALA A 1 85 ? 5.630 1.272 -0.167 1.00 94.94 85 ALA A O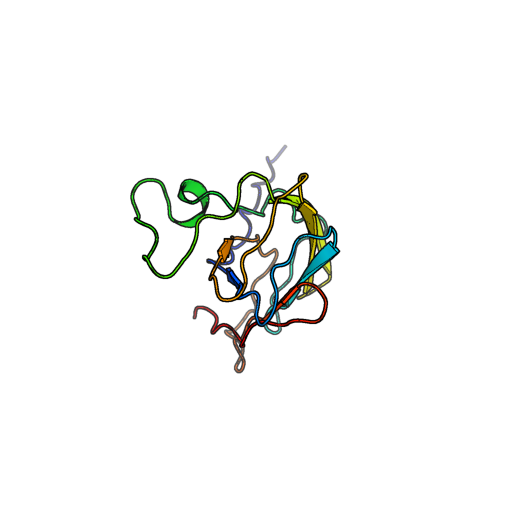 1
ATOM 670 N N . SER A 1 86 ? 5.422 3.447 -0.675 1.00 95.44 86 SER A N 1
ATOM 671 C CA . SER A 1 86 ? 4.911 3.882 0.622 1.00 95.44 86 SER A CA 1
ATOM 672 C C . SER A 1 86 ? 3.437 4.238 0.496 1.00 95.44 86 SER A C 1
ATOM 674 O O . SER A 1 86 ? 3.070 5.087 -0.311 1.00 95.44 86 SER A O 1
ATOM 676 N N . LEU A 1 87 ? 2.602 3.587 1.296 1.00 94.62 87 LEU A N 1
ATOM 677 C CA . LEU A 1 87 ? 1.160 3.756 1.346 1.00 94.62 87 LEU A CA 1
ATOM 678 C C . LEU A 1 87 ? 0.781 4.364 2.695 1.00 94.62 87 LEU A C 1
ATOM 680 O O . LEU A 1 87 ? 1.281 3.910 3.721 1.00 94.62 87 LEU A O 1
ATOM 684 N N . TRP A 1 88 ? -0.088 5.372 2.717 1.00 94.88 88 TRP A N 1
ATOM 685 C CA . TRP A 1 88 ? -0.615 5.909 3.976 1.00 94.88 88 TRP A CA 1
ATOM 686 C C . TRP A 1 88 ? -1.930 5.223 4.327 1.00 94.88 88 TRP A C 1
ATOM 688 O O . TRP A 1 88 ? -2.888 5.296 3.551 1.00 94.88 88 TRP A O 1
ATOM 698 N N . LEU A 1 89 ? -1.963 4.572 5.487 1.00 94.06 89 LEU A N 1
ATOM 699 C CA . LEU A 1 89 ? -3.165 3.974 6.053 1.00 94.06 89 LEU A CA 1
ATOM 700 C C . LEU A 1 89 ? -3.871 4.992 6.950 1.00 94.06 89 LEU A C 1
ATOM 702 O O . LEU A 1 89 ? -3.224 5.647 7.767 1.00 94.06 89 LEU A O 1
ATOM 706 N N . GLN A 1 90 ? -5.189 5.101 6.800 1.00 94.88 90 GLN A N 1
ATOM 707 C CA . GLN A 1 90 ? -6.065 5.897 7.655 1.00 94.88 90 GLN A CA 1
ATOM 708 C C . GLN A 1 90 ? -7.064 4.991 8.357 1.00 94.88 90 GLN A C 1
ATOM 710 O O . GLN A 1 90 ? -7.784 4.239 7.699 1.00 94.88 90 GLN A O 1
ATOM 715 N N . PHE A 1 91 ? -7.128 5.092 9.677 1.00 93.81 91 PHE A N 1
ATOM 716 C CA . PHE A 1 91 ? -8.002 4.289 10.517 1.00 93.81 91 PHE A CA 1
ATOM 717 C C . PHE A 1 91 ? -9.180 5.141 10.987 1.00 93.81 91 PHE A C 1
ATOM 719 O O . PHE A 1 91 ? -9.005 6.189 11.611 1.00 93.81 91 PHE A O 1
ATOM 726 N N . ALA A 1 92 ? -10.408 4.695 10.716 1.00 94.69 92 ALA A N 1
ATOM 727 C CA . ALA A 1 92 ? -11.575 5.292 11.354 1.00 94.69 92 ALA A CA 1
ATOM 728 C C . ALA A 1 92 ? -11.568 5.027 12.873 1.00 94.69 92 ALA A C 1
ATOM 730 O O . ALA A 1 92 ? -10.858 4.160 13.382 1.00 94.69 92 ALA A O 1
ATOM 731 N N . THR A 1 93 ? -12.386 5.760 13.634 1.00 92.75 93 THR A N 1
ATOM 732 C CA . THR A 1 93 ? -12.486 5.557 15.087 1.00 92.75 93 THR A CA 1
ATOM 733 C C . THR A 1 93 ? -12.892 4.119 15.421 1.00 92.75 93 THR A C 1
ATOM 735 O O . THR A 1 93 ? -13.988 3.687 15.075 1.00 92.75 93 THR A O 1
ATOM 738 N N . GLY A 1 94 ? -12.019 3.398 16.131 1.00 88.31 94 GLY A N 1
ATOM 739 C CA . GLY A 1 94 ? -12.229 1.995 16.509 1.00 88.31 94 GLY A CA 1
ATOM 740 C C . GLY A 1 94 ? -11.801 0.968 15.452 1.00 88.31 94 GLY A C 1
ATOM 741 O O . GLY A 1 94 ? -11.856 -0.228 15.743 1.00 88.31 94 GLY A O 1
ATOM 742 N N . ALA A 1 95 ? -11.351 1.417 14.274 1.00 91.94 95 ALA A N 1
ATOM 743 C CA . ALA A 1 95 ? -10.812 0.563 13.223 1.00 91.94 95 ALA A CA 1
ATOM 744 C C . ALA A 1 95 ? -9.443 0.002 13.612 1.00 91.94 95 ALA A C 1
ATOM 746 O O . ALA A 1 95 ? -8.668 0.638 14.333 1.00 91.94 95 ALA A O 1
ATOM 747 N N . ARG A 1 96 ? -9.134 -1.196 13.112 1.00 89.81 96 ARG A N 1
ATOM 748 C CA . ARG A 1 96 ? -7.861 -1.869 13.381 1.00 89.81 96 ARG A CA 1
ATOM 749 C C . ARG A 1 96 ? -7.543 -2.954 12.365 1.00 89.81 96 ARG A C 1
ATOM 751 O O . ARG A 1 96 ? -8.432 -3.667 11.907 1.00 89.81 96 ARG A O 1
ATOM 758 N N . LEU A 1 97 ? -6.255 -3.133 12.099 1.00 88.19 97 LEU A N 1
ATOM 759 C CA . LEU A 1 97 ? -5.712 -4.356 11.524 1.00 88.19 97 LEU A CA 1
ATOM 760 C C . LEU A 1 97 ? -5.337 -5.284 12.679 1.00 88.19 97 LEU A C 1
ATOM 762 O O . LEU A 1 97 ? -4.426 -4.992 13.451 1.00 88.19 97 LEU A O 1
ATOM 766 N N . ILE A 1 98 ? -6.082 -6.380 12.803 1.00 86.94 98 ILE A N 1
ATOM 767 C CA . ILE A 1 98 ? -5.912 -7.385 13.857 1.00 86.94 98 ILE A CA 1
ATOM 768 C C . ILE A 1 98 ? -4.552 -8.073 13.742 1.00 86.94 98 ILE A C 1
ATOM 770 O O . ILE A 1 98 ? -4.175 -8.536 12.659 1.00 86.94 98 ILE A O 1
ATOM 774 N N . ALA A 1 99 ? -3.855 -8.183 14.871 1.00 81.50 99 ALA A N 1
ATOM 775 C CA . ALA A 1 99 ? -2.622 -8.947 14.982 1.00 81.50 99 ALA A CA 1
ATOM 776 C C . ALA A 1 99 ? -2.832 -10.424 14.612 1.00 81.50 99 ALA A C 1
ATOM 778 O O . ALA A 1 99 ? -3.862 -11.028 14.894 1.00 81.50 99 ALA A O 1
ATOM 779 N N . ASN A 1 100 ? -1.810 -11.036 14.030 1.00 74.62 100 ASN A N 1
ATOM 780 C CA . ASN A 1 100 ? -1.761 -12.405 13.524 1.00 74.62 100 ASN A CA 1
ATOM 781 C C . ASN A 1 100 ? -2.756 -12.740 12.408 1.00 74.62 100 ASN A C 1
ATOM 783 O O . ASN A 1 100 ? -2.842 -13.900 12.006 1.00 74.62 100 ASN A O 1
ATOM 787 N N . GLN A 1 101 ? -3.454 -11.744 11.867 1.00 80.00 101 GLN A N 1
ATOM 788 C CA . GLN A 1 101 ? -4.332 -11.920 10.723 1.00 80.00 101 GLN A CA 1
ATOM 789 C C . GLN A 1 101 ? -3.571 -11.647 9.423 1.00 80.00 101 GLN A C 1
ATOM 791 O O . GLN A 1 101 ? -2.773 -10.711 9.346 1.00 80.00 101 GLN A O 1
ATOM 796 N N . LEU A 1 102 ? -3.830 -12.460 8.397 1.00 77.81 102 LEU A N 1
ATOM 797 C CA . LEU A 1 102 ? -3.286 -12.244 7.060 1.00 77.81 102 LEU A CA 1
ATOM 798 C C . LEU A 1 102 ? -4.243 -11.392 6.232 1.00 77.81 102 LEU A C 1
ATOM 800 O O . LEU A 1 102 ? -5.362 -11.817 5.971 1.00 77.81 102 LEU A O 1
ATOM 804 N N . TYR A 1 103 ? -3.799 -10.228 5.775 1.00 81.88 103 TYR A N 1
ATOM 805 C CA . TYR A 1 103 ? -4.562 -9.389 4.846 1.00 81.88 103 TYR A CA 1
ATOM 806 C C . TYR A 1 103 ? -3.985 -9.476 3.443 1.00 81.88 103 TYR A C 1
ATOM 808 O O . TYR A 1 103 ? -2.774 -9.660 3.285 1.00 81.88 103 TYR A O 1
ATOM 816 N N . ILE A 1 104 ? -4.846 -9.302 2.438 1.00 78.00 104 ILE A N 1
ATOM 817 C CA . ILE A 1 104 ? -4.433 -9.232 1.039 1.00 78.00 104 ILE A CA 1
ATOM 818 C C . ILE A 1 104 ? -4.678 -7.851 0.451 1.00 78.00 104 ILE A C 1
ATOM 820 O O . ILE A 1 104 ? -5.689 -7.210 0.733 1.00 78.00 104 ILE A O 1
ATOM 824 N N . PHE A 1 105 ? -3.783 -7.438 -0.433 1.00 82.06 105 PHE A N 1
ATOM 825 C CA . PHE A 1 105 ? -4.017 -6.320 -1.337 1.00 82.06 105 PHE A CA 1
ATOM 826 C C . PHE A 1 105 ? -3.186 -6.496 -2.610 1.00 82.06 105 PHE A C 1
ATOM 828 O O . PHE A 1 105 ? -2.241 -7.287 -2.658 1.00 82.06 105 PHE A O 1
ATOM 835 N N . ARG A 1 106 ? -3.525 -5.750 -3.655 1.00 83.56 106 ARG A N 1
ATOM 836 C CA . ARG A 1 106 ? -2.711 -5.596 -4.863 1.00 83.56 106 ARG A CA 1
ATOM 837 C C . ARG A 1 106 ? -2.166 -4.184 -4.950 1.00 83.56 106 ARG A C 1
ATOM 839 O O . ARG A 1 106 ? -2.807 -3.244 -4.498 1.00 83.56 106 ARG A O 1
ATOM 846 N N . ILE A 1 107 ? -1.009 -4.046 -5.585 1.00 86.31 107 ILE A N 1
ATOM 847 C CA . ILE A 1 107 ? -0.427 -2.765 -5.992 1.00 86.31 107 ILE A CA 1
ATOM 848 C C . ILE A 1 107 ? 0.150 -2.916 -7.406 1.00 86.31 107 ILE A C 1
ATOM 850 O O . ILE A 1 107 ? 0.709 -3.951 -7.749 1.00 86.31 107 ILE A O 1
ATOM 854 N N . GLY A 1 108 ? -0.009 -1.919 -8.272 1.00 84.06 108 GLY A N 1
ATOM 855 C CA . GLY A 1 108 ? 0.534 -1.971 -9.633 1.00 84.06 108 GLY A CA 1
ATOM 856 C C . GLY A 1 108 ? 2.054 -1.800 -9.686 1.00 84.06 108 GLY A C 1
ATOM 857 O O . GLY A 1 108 ? 2.613 -0.967 -8.975 1.00 84.06 108 GLY A O 1
ATOM 858 N N . ILE A 1 109 ? 2.714 -2.537 -10.583 1.00 85.94 109 ILE A N 1
ATOM 859 C CA . ILE A 1 109 ? 4.138 -2.386 -10.910 1.00 85.94 109 ILE A CA 1
ATOM 860 C C . ILE A 1 109 ? 4.262 -1.645 -12.245 1.00 85.94 109 ILE A C 1
ATOM 862 O O . ILE A 1 109 ? 3.571 -1.949 -13.223 1.00 85.94 109 ILE A O 1
ATOM 866 N N . LYS A 1 110 ? 5.192 -0.692 -12.296 1.00 87.88 110 LYS A N 1
ATOM 867 C CA . LYS A 1 110 ? 5.556 0.066 -13.496 1.00 87.88 110 LYS A CA 1
ATOM 868 C C . LYS A 1 110 ? 6.398 -0.761 -14.460 1.00 87.88 110 LYS A C 1
ATOM 870 O O . LYS A 1 110 ? 6.123 -0.799 -15.660 1.00 87.88 110 LYS A O 1
ATOM 875 N N . SER A 1 111 ? 7.437 -1.415 -13.946 1.00 86.06 111 SER A N 1
ATOM 876 C CA . SER A 1 111 ? 8.300 -2.296 -14.734 1.00 86.06 111 SER A CA 1
ATOM 877 C C . SER A 1 111 ? 8.721 -3.533 -13.955 1.00 86.06 111 SER A C 1
ATOM 879 O O . SER A 1 111 ? 9.079 -3.442 -12.782 1.00 86.06 111 SER A O 1
ATOM 881 N N . ASN A 1 112 ? 8.753 -4.666 -14.649 1.00 84.31 112 ASN A N 1
ATOM 882 C CA . ASN A 1 112 ? 9.353 -5.903 -14.163 1.00 84.31 112 ASN A CA 1
ATOM 883 C C . ASN A 1 112 ? 10.855 -5.947 -14.491 1.00 84.31 112 ASN A C 1
ATOM 885 O O . ASN A 1 112 ? 11.290 -5.291 -15.446 1.00 84.31 112 ASN A O 1
ATOM 889 N N . PRO A 1 113 ? 11.643 -6.744 -13.752 1.00 84.06 113 PRO A N 1
ATOM 890 C CA . PRO A 1 113 ? 13.014 -7.044 -14.134 1.00 84.06 113 PRO A CA 1
ATOM 891 C C . PRO A 1 113 ? 13.052 -7.818 -15.463 1.00 84.06 113 PRO A C 1
ATOM 893 O O . PRO A 1 113 ? 1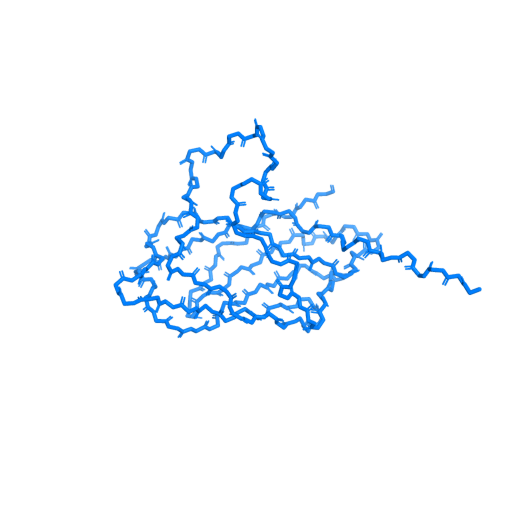2.132 -8.562 -15.792 1.00 84.06 113 PRO A O 1
ATOM 896 N N . MET A 1 114 ? 14.144 -7.669 -16.222 1.00 84.00 114 MET A N 1
ATOM 897 C CA . MET A 1 114 ? 14.348 -8.392 -17.493 1.00 84.00 114 MET A CA 1
ATOM 898 C C . MET A 1 114 ? 14.497 -9.909 -17.307 1.00 84.00 114 MET A C 1
ATOM 900 O O . MET A 1 114 ? 14.245 -10.672 -18.234 1.00 84.00 114 MET A O 1
ATOM 904 N N . VAL A 1 115 ? 14.943 -10.330 -16.124 1.00 83.88 115 VAL A N 1
ATOM 905 C CA . VAL A 1 115 ? 15.126 -11.725 -15.719 1.00 83.88 115 VAL A CA 1
ATOM 906 C C . VAL A 1 115 ? 14.631 -11.845 -14.284 1.00 83.88 115 VAL A C 1
ATOM 908 O O . VAL A 1 115 ? 14.861 -10.931 -13.489 1.00 83.88 115 VAL A O 1
ATOM 911 N N . THR A 1 116 ? 13.972 -12.952 -13.945 1.00 81.06 116 THR A N 1
ATOM 912 C CA . THR A 1 116 ? 13.551 -13.236 -12.570 1.00 81.06 116 THR A CA 1
ATOM 913 C C . THR A 1 116 ? 14.753 -13.118 -11.624 1.00 81.06 116 THR A C 1
ATOM 915 O O . THR A 1 116 ? 15.774 -13.769 -11.864 1.00 81.06 116 THR A O 1
ATOM 918 N N . PRO A 1 117 ? 14.685 -12.278 -10.576 1.00 81.00 117 PRO A N 1
ATOM 919 C CA . PRO A 1 117 ? 15.804 -12.091 -9.664 1.00 81.00 117 PRO A CA 1
ATOM 920 C C . PRO A 1 117 ? 16.132 -13.384 -8.921 1.00 81.00 117 PRO A C 1
ATOM 922 O O . PRO A 1 117 ? 15.226 -14.102 -8.506 1.00 81.00 117 PRO A O 1
ATOM 925 N N . GLU A 1 118 ? 17.420 -13.630 -8.674 1.00 82.50 118 GLU A N 1
ATOM 926 C CA . GLU A 1 118 ? 17.875 -14.774 -7.867 1.00 82.50 118 GLU A CA 1
ATOM 927 C C . GLU A 1 118 ? 17.238 -14.764 -6.466 1.00 82.50 118 GLU A C 1
ATOM 929 O O . GLU A 1 118 ? 16.842 -15.800 -5.942 1.00 82.50 118 GLU A O 1
ATOM 934 N N . VAL A 1 119 ? 17.060 -13.567 -5.893 1.00 84.00 119 VAL A N 1
ATOM 935 C CA . VAL A 1 119 ? 16.298 -13.344 -4.659 1.00 84.00 119 VAL A CA 1
ATOM 936 C C . VAL A 1 119 ? 14.979 -12.651 -5.000 1.00 84.00 119 VAL A C 1
ATOM 938 O O . VAL A 1 119 ? 14.878 -11.422 -4.965 1.00 84.00 119 VAL A O 1
ATOM 941 N N . ASN A 1 120 ? 13.960 -13.439 -5.336 1.00 83.00 120 ASN A N 1
ATOM 942 C CA . ASN A 1 120 ? 12.620 -12.961 -5.684 1.00 83.00 120 ASN A CA 1
ATOM 943 C C . ASN A 1 120 ? 11.725 -12.840 -4.441 1.00 83.00 120 ASN A C 1
ATOM 945 O O . ASN A 1 120 ? 10.704 -13.507 -4.340 1.00 83.00 120 ASN A O 1
ATOM 949 N N . ARG A 1 121 ? 12.124 -12.023 -3.459 1.00 84.69 121 ARG A N 1
ATOM 950 C CA . ARG A 1 121 ? 11.380 -11.858 -2.199 1.00 84.69 121 ARG A CA 1
ATOM 951 C C . ARG A 1 121 ? 10.849 -10.447 -2.004 1.00 84.69 121 ARG A C 1
ATOM 953 O O . ARG A 1 121 ? 11.591 -9.473 -2.130 1.00 84.69 121 ARG A O 1
ATOM 960 N N . TRP A 1 122 ? 9.579 -10.364 -1.638 1.00 86.00 122 TRP A N 1
ATOM 961 C CA . TRP A 1 122 ? 8.883 -9.133 -1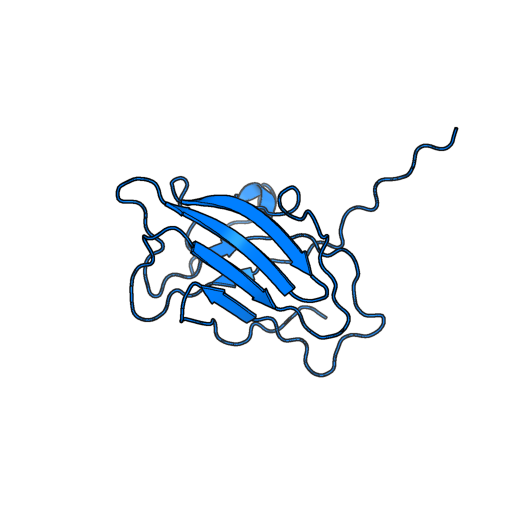.291 1.00 86.00 122 TRP A CA 1
ATOM 962 C C . TRP A 1 122 ? 8.803 -8.984 0.223 1.00 86.00 122 TRP A C 1
ATOM 964 O O . TRP A 1 122 ? 8.745 -9.974 0.947 1.00 86.00 122 TRP A O 1
ATOM 974 N N . VAL A 1 123 ? 8.797 -7.751 0.714 1.00 86.56 123 VAL A N 1
ATOM 975 C CA . VAL A 1 123 ? 8.631 -7.463 2.144 1.00 86.56 123 VAL A CA 1
ATOM 976 C C . VAL A 1 123 ? 7.614 -6.349 2.296 1.00 86.56 123 VAL A C 1
ATOM 978 O O . VAL A 1 123 ? 7.713 -5.335 1.604 1.00 86.56 123 VAL A O 1
ATOM 981 N N . VAL A 1 124 ? 6.657 -6.522 3.204 1.00 86.88 124 VAL A N 1
ATOM 982 C CA . VAL A 1 124 ? 5.742 -5.454 3.613 1.00 86.88 124 VAL A CA 1
ATOM 983 C C . VAL A 1 124 ? 6.071 -5.055 5.042 1.00 86.88 124 VAL A C 1
ATOM 985 O O . VAL A 1 124 ? 6.249 -5.911 5.898 1.00 86.88 124 VAL A O 1
ATOM 988 N N . GLN A 1 125 ? 6.167 -3.759 5.298 1.00 86.56 125 GLN A N 1
ATOM 989 C CA . GLN A 1 125 ? 6.438 -3.194 6.611 1.00 86.56 125 GLN A CA 1
ATOM 990 C C . GLN A 1 125 ? 5.284 -2.285 7.023 1.00 86.56 125 GLN A C 1
ATOM 992 O O . GLN A 1 125 ? 4.867 -1.438 6.236 1.00 86.56 125 GLN A O 1
ATOM 997 N N . LEU A 1 126 ? 4.798 -2.426 8.251 1.00 84.50 126 LEU A N 1
ATOM 998 C CA . LEU A 1 126 ? 3.795 -1.557 8.854 1.00 84.50 126 LEU A CA 1
ATOM 999 C C . LEU A 1 126 ? 4.323 -1.068 10.207 1.00 84.50 126 LEU A C 1
ATOM 1001 O O . LEU A 1 126 ? 4.530 -1.853 11.128 1.00 84.50 126 LEU A O 1
ATOM 1005 N N . GLY A 1 127 ? 4.595 0.235 10.321 1.00 77.31 127 GLY A N 1
ATOM 1006 C CA . GLY A 1 127 ? 5.258 0.781 11.509 1.00 77.31 127 GLY A CA 1
ATOM 1007 C C . GLY A 1 127 ? 6.647 0.161 11.737 1.00 77.31 127 GLY A C 1
ATOM 1008 O O . GLY A 1 127 ? 7.507 0.196 10.851 1.00 77.31 127 GLY A O 1
ATOM 1009 N N . SER A 1 128 ? 6.882 -0.392 12.929 1.00 71.06 128 SER A N 1
ATOM 1010 C CA . SER A 1 128 ? 8.131 -1.086 13.288 1.00 71.06 128 SER A CA 1
ATOM 1011 C C . SER A 1 128 ? 8.152 -2.573 12.925 1.00 71.06 128 SER A C 1
ATOM 1013 O O . SER A 1 128 ? 9.170 -3.227 13.139 1.00 71.06 128 SER A O 1
ATOM 1015 N N . GLU A 1 129 ? 7.057 -3.112 12.393 1.00 71.50 129 GLU A N 1
ATOM 1016 C CA . GLU A 1 129 ? 6.914 -4.534 12.089 1.00 71.50 129 GLU A CA 1
ATOM 1017 C C . GLU A 1 129 ? 7.071 -4.786 10.593 1.00 71.50 129 GLU A C 1
ATOM 1019 O O . GLU A 1 129 ? 6.567 -4.029 9.763 1.00 71.50 129 GLU A O 1
ATOM 1024 N N . ALA A 1 130 ? 7.769 -5.863 10.243 1.00 75.94 130 ALA A N 1
ATOM 1025 C CA . ALA A 1 130 ? 7.918 -6.321 8.871 1.00 75.94 130 ALA A CA 1
ATOM 1026 C C . ALA A 1 130 ? 7.392 -7.748 8.741 1.00 75.94 130 ALA A C 1
ATOM 1028 O O . ALA A 1 130 ? 7.562 -8.569 9.641 1.00 75.94 130 ALA A O 1
ATOM 1029 N N . SER A 1 131 ? 6.783 -8.044 7.599 1.00 72.38 131 SER A N 1
ATOM 1030 C CA . SER A 1 131 ? 6.379 -9.394 7.245 1.00 72.38 131 SER A CA 1
ATOM 1031 C C . SER A 1 131 ? 7.601 -10.300 7.103 1.00 72.38 131 SER A C 1
ATOM 1033 O O . SER A 1 131 ? 8.702 -9.850 6.765 1.00 72.38 131 SER A O 1
ATOM 1035 N N . GLU A 1 132 ? 7.385 -11.608 7.231 1.00 72.44 132 GLU A N 1
ATOM 1036 C CA . GLU A 1 132 ? 8.323 -12.562 6.643 1.00 72.44 132 GLU A CA 1
ATOM 1037 C C . GLU A 1 132 ? 8.466 -12.291 5.131 1.00 72.44 132 GLU A C 1
ATOM 1039 O O . GLU A 1 132 ? 7.523 -11.788 4.500 1.00 72.44 132 GLU A O 1
ATOM 1044 N N . PRO A 1 133 ? 9.634 -12.583 4.529 1.00 75.69 133 PRO A N 1
ATOM 1045 C CA . PRO A 1 133 ? 9.813 -12.432 3.095 1.00 75.69 133 PRO A CA 1
ATOM 1046 C C . PRO A 1 133 ? 8.800 -13.280 2.322 1.00 75.69 133 PRO A C 1
ATOM 1048 O O . PRO A 1 133 ? 8.719 -14.494 2.493 1.00 75.69 133 PRO A O 1
ATOM 1051 N N . ILE A 1 134 ? 8.046 -12.631 1.446 1.00 76.44 134 ILE A N 1
ATOM 1052 C CA . ILE A 1 134 ? 7.020 -13.259 0.623 1.00 76.44 134 ILE A CA 1
ATOM 1053 C C . ILE A 1 134 ? 7.688 -13.692 -0.676 1.00 76.44 134 ILE A C 1
ATOM 1055 O O . ILE A 1 134 ? 8.232 -12.857 -1.405 1.00 76.44 134 ILE A O 1
ATOM 1059 N N . GLU A 1 135 ? 7.663 -14.991 -0.962 1.00 74.81 135 GLU A N 1
ATOM 1060 C CA . GLU A 1 135 ? 8.178 -15.519 -2.225 1.00 74.81 135 GLU A CA 1
ATOM 1061 C C . GLU A 1 135 ? 7.375 -14.936 -3.400 1.00 74.81 135 GLU A C 1
ATOM 1063 O O . GLU A 1 135 ? 6.142 -14.970 -3.427 1.00 74.81 135 GLU A O 1
ATOM 1068 N N . GLY A 1 136 ? 8.091 -14.338 -4.347 1.00 65.56 136 GLY A N 1
ATOM 1069 C CA . GLY A 1 136 ? 7.542 -13.743 -5.553 1.00 65.56 136 GLY A CA 1
ATOM 1070 C C . GLY A 1 136 ? 7.178 -14.801 -6.589 1.00 65.56 136 GLY A C 1
ATOM 1071 O O . GLY A 1 136 ? 7.664 -15.931 -6.569 1.00 65.56 136 GLY A O 1
ATOM 1072 N N . MET A 1 137 ? 6.326 -14.418 -7.535 1.00 60.41 137 MET A N 1
ATOM 1073 C CA . MET A 1 137 ? 5.945 -15.286 -8.648 1.00 60.41 137 MET A CA 1
ATOM 1074 C C . MET A 1 137 ? 7.042 -15.303 -9.725 1.00 60.41 137 MET A C 1
ATOM 1076 O O . MET A 1 137 ? 7.730 -14.296 -9.921 1.00 60.41 137 MET A O 1
ATOM 1080 N N . THR A 1 138 ? 7.225 -16.455 -10.374 1.00 51.84 138 THR A N 1
ATOM 1081 C CA . THR A 1 138 ? 8.164 -16.680 -11.491 1.00 51.84 138 THR A CA 1
ATOM 1082 C C . THR A 1 138 ? 7.532 -16.419 -12.842 1.00 51.84 138 THR A C 1
ATOM 1084 O O . THR A 1 138 ? 6.388 -16.892 -13.029 1.00 51.84 138 THR A O 1
#

Foldseek 3Di:
DDDPDPPQFPKFAKDKDAQADFKDADKDKKKKAFDPQWWADQFWQVQKFQAPCVRPNDPDDDDPQADRDDPQWDFDGWGIDGRMIITIIDGDVVRIDGHRHIGIMIIGIRGHHPDQDPPGWMWMDDDPDIDDTDHGDD